Protein AF-A0A7S2RD91-F1 (afdb_monomer_lite)

InterPro domains:
  IPR002999 Tudor domain [SM00333] (2-60)
  IPR002999 Tudor domain [SM00333] (61-119)
  IPR032770 Domain of unknown function DUF4537 [PF15057] (19-109)

Secondary structure (DSSP, 8-state):
--SS-TT-EEEE--TT-SS-EEEEEEEE-TTS-EEEEETTS-EEEEE-GGGEEESS-----SS-TT-EEEE--TT-SS-EEEEEEEE-TTSEEEEEETTS-EEEEEEGGGEEE--SSS---PPP-

Radius of gyration: 19.41 Å; chains: 1; bounding box: 45×30×48 Å

Foldseek 3Di:
DAPDDFQFWKWFDDPVDPDTFIWTFRDQDPVNFTWTQTPVRDIDHGGHPVRIDGDQPQVVQPADFQFWKWFDDPVDPDTFIWGFRDQDSVQFTWTQTPVRDIDHGTHPVRIDHPDPDDDDDDDDD

Structure (mmCIF, N/CA/C/O backbone):
data_AF-A0A7S2RD91-F1
#
_entry.id   AF-A0A7S2RD91-F1
#
loop_
_atom_site.group_PDB
_atom_site.id
_atom_site.type_symbol
_atom_site.label_atom_id
_atom_site.label_alt_id
_atom_site.label_comp_id
_atom_site.label_asym_id
_atom_site.label_entity_id
_atom_site.label_seq_id
_atom_site.pdbx_PDB_ins_code
_atom_site.Cartn_x
_atom_site.Cartn_y
_atom_site.Cartn_z
_atom_site.occupancy
_atom_site.B_iso_or_equiv
_atom_site.auth_seq_id
_atom_site.auth_comp_id
_atom_site.auth_asym_id
_atom_site.auth_atom_id
_atom_site.pdbx_PDB_model_num
ATOM 1 N N . ILE A 1 1 ? -16.245 12.025 9.638 1.00 62.03 1 ILE A N 1
ATOM 2 C CA . ILE A 1 1 ? -16.813 10.791 9.037 1.00 62.03 1 ILE A CA 1
ATOM 3 C C . ILE A 1 1 ? -15.804 9.688 9.306 1.00 62.03 1 ILE A C 1
ATOM 5 O O . ILE A 1 1 ? -14.633 9.934 9.054 1.00 62.03 1 ILE A O 1
ATOM 9 N N . ALA A 1 2 ? -16.215 8.552 9.877 1.00 74.06 2 ALA A N 1
ATOM 10 C CA . ALA A 1 2 ? -15.303 7.430 10.104 1.00 74.06 2 ALA A CA 1
ATOM 11 C C . ALA A 1 2 ? -14.805 6.883 8.755 1.00 74.06 2 ALA A C 1
ATOM 13 O O . ALA A 1 2 ? -15.612 6.666 7.848 1.00 74.06 2 ALA A O 1
ATOM 14 N N . LYS A 1 3 ? -13.488 6.713 8.613 1.00 82.12 3 LYS A N 1
ATOM 15 C CA . LYS A 1 3 ? -12.848 6.227 7.383 1.00 82.12 3 LYS A CA 1
ATOM 16 C C . LYS A 1 3 ? -13.094 4.742 7.145 1.00 82.12 3 LYS A C 1
ATOM 18 O O . LYS A 1 3 ? -13.272 4.346 5.998 1.00 82.12 3 LYS A O 1
ATOM 23 N N . TYR A 1 4 ? -13.126 3.959 8.219 1.00 88.50 4 TYR A N 1
ATOM 24 C CA . TYR A 1 4 ? -13.427 2.532 8.186 1.00 88.50 4 TYR A CA 1
ATOM 25 C C . TYR A 1 4 ? -14.806 2.265 8.798 1.00 88.50 4 TYR A C 1
ATOM 27 O O . TYR A 1 4 ? -15.264 2.990 9.687 1.00 88.50 4 TYR A O 1
ATOM 35 N N . LYS A 1 5 ? -15.482 1.227 8.313 1.00 90.69 5 LYS A N 1
ATOM 36 C CA . LYS A 1 5 ? -16.799 0.779 8.774 1.00 90.69 5 LYS A CA 1
ATOM 37 C C . LYS A 1 5 ? -16.686 -0.573 9.468 1.00 90.69 5 LYS A C 1
ATOM 39 O O . LYS A 1 5 ? -15.738 -1.319 9.253 1.00 90.69 5 LYS A O 1
ATOM 44 N N . VAL A 1 6 ? -17.681 -0.903 10.288 1.00 92.69 6 VAL A N 1
ATOM 45 C CA . VAL A 1 6 ? -17.783 -2.240 10.888 1.00 92.69 6 VAL A CA 1
ATOM 46 C C . VAL A 1 6 ? -17.856 -3.293 9.782 1.00 92.69 6 VAL A C 1
ATOM 48 O O . VAL A 1 6 ? -18.656 -3.160 8.858 1.00 92.69 6 VAL A O 1
ATOM 51 N N . GLY A 1 7 ? -17.017 -4.321 9.891 1.00 89.62 7 GLY A N 1
ATOM 52 C CA . GLY A 1 7 ? -16.835 -5.370 8.890 1.00 89.62 7 GLY A CA 1
ATOM 53 C C . GLY A 1 7 ? -15.695 -5.114 7.901 1.00 89.62 7 GLY A C 1
ATOM 54 O O . GLY A 1 7 ? -15.291 -6.055 7.219 1.00 89.62 7 GLY A O 1
ATOM 55 N N . ASP A 1 8 ? -15.140 -3.897 7.833 1.00 91.31 8 ASP A N 1
ATOM 56 C CA . ASP A 1 8 ? -13.986 -3.630 6.973 1.00 91.31 8 ASP A CA 1
ATOM 57 C C . ASP A 1 8 ? -12.762 -4.408 7.462 1.00 91.31 8 ASP A C 1
ATOM 59 O O . ASP A 1 8 ? -12.464 -4.466 8.659 1.00 91.31 8 ASP A O 1
ATOM 63 N N . ARG A 1 9 ? -12.028 -4.975 6.505 1.00 91.06 9 ARG A N 1
ATOM 64 C CA . ARG A 1 9 ? -10.715 -5.570 6.734 1.00 91.06 9 ARG A CA 1
ATOM 65 C C . ARG A 1 9 ? -9.644 -4.487 6.687 1.00 91.06 9 ARG A C 1
ATOM 67 O O . ARG A 1 9 ? -9.595 -3.664 5.768 1.00 91.06 9 ARG A O 1
ATOM 74 N N . ALA A 1 10 ? -8.786 -4.478 7.692 1.00 92.00 10 ALA A N 1
ATOM 75 C CA . ALA A 1 10 ? -7.685 -3.540 7.808 1.00 92.00 10 ALA A CA 1
ATOM 76 C C . ALA A 1 10 ? -6.513 -4.216 8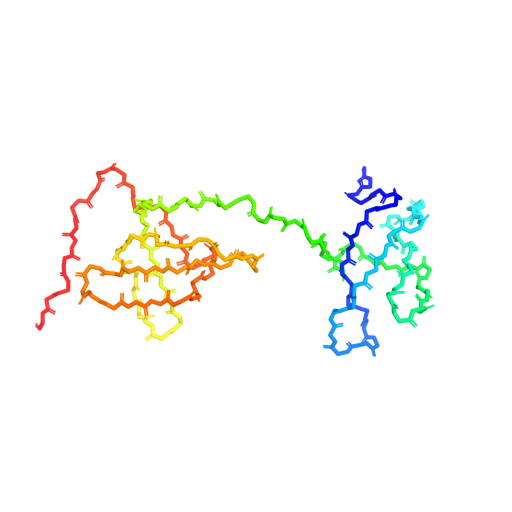.508 1.00 92.00 10 ALA A C 1
ATOM 78 O O . ALA A 1 10 ? -6.688 -5.100 9.339 1.00 92.00 10 ALA A O 1
ATOM 79 N N . MET A 1 11 ? -5.307 -3.761 8.195 1.00 92.00 11 MET A N 1
ATOM 80 C CA . MET A 1 11 ? -4.129 -4.123 8.964 1.00 92.00 11 MET A CA 1
ATOM 81 C C . MET A 1 11 ? -3.777 -2.962 9.876 1.00 92.00 11 MET A C 1
ATOM 83 O O . MET A 1 11 ? -3.810 -1.811 9.435 1.00 92.00 11 MET A O 1
ATOM 87 N N . ALA A 1 12 ? -3.383 -3.248 11.110 1.00 93.38 12 ALA A N 1
ATOM 88 C CA . ALA A 1 12 ? -2.930 -2.223 12.037 1.00 93.38 12 ALA A CA 1
ATOM 89 C C . ALA A 1 12 ? -1.598 -2.581 12.686 1.00 93.38 12 ALA A C 1
ATOM 91 O O . ALA A 1 12 ? -1.296 -3.750 12.911 1.00 93.38 12 ALA A O 1
ATOM 92 N N . LYS A 1 13 ? -0.807 -1.551 12.980 1.00 92.19 13 LYS A N 1
ATOM 93 C CA . LYS A 1 13 ? 0.412 -1.655 13.780 1.00 92.19 13 LYS A CA 1
ATOM 94 C C . LYS A 1 13 ? 0.292 -0.706 14.962 1.00 92.19 13 LYS A C 1
ATOM 96 O O . LYS A 1 13 ? 0.483 0.498 14.805 1.00 92.19 13 LYS A O 1
ATOM 101 N N . ILE A 1 14 ? -0.008 -1.252 16.136 1.00 88.50 14 ILE A N 1
ATOM 102 C CA . ILE A 1 14 ? 0.013 -0.478 17.380 1.00 88.50 14 ILE A CA 1
ATOM 103 C C . ILE A 1 14 ? 1.455 -0.345 17.905 1.00 88.50 14 ILE A C 1
ATOM 105 O O . ILE A 1 14 ? 2.307 -1.163 17.551 1.00 88.50 14 ILE A O 1
ATOM 109 N N . PRO A 1 15 ? 1.765 0.651 18.758 1.00 86.00 15 PRO A N 1
ATOM 110 C CA . PRO A 1 15 ? 3.139 0.922 19.200 1.00 86.00 15 PRO A CA 1
ATOM 111 C C . PRO A 1 15 ? 3.861 -0.249 19.883 1.00 86.00 15 PRO A C 1
ATOM 113 O O . PRO A 1 15 ? 5.086 -0.302 19.858 1.00 86.00 15 PRO A O 1
ATOM 116 N N . ALA A 1 16 ? 3.116 -1.181 20.485 1.00 87.31 16 ALA A N 1
ATOM 117 C CA . ALA A 1 16 ? 3.663 -2.375 21.131 1.00 87.31 16 ALA A CA 1
ATOM 118 C C . ALA A 1 16 ? 4.081 -3.485 20.144 1.00 87.31 16 ALA A C 1
ATOM 120 O O . ALA A 1 16 ? 4.685 -4.471 20.561 1.00 87.31 16 ALA A O 1
ATOM 121 N N . TRP A 1 17 ? 3.770 -3.350 18.852 1.00 86.75 17 TRP A N 1
ATOM 122 C CA . TRP A 1 17 ? 4.038 -4.361 17.832 1.00 86.75 17 TRP A CA 1
ATOM 123 C C . TRP A 1 17 ? 5.123 -3.921 16.850 1.00 86.75 17 TRP A C 1
ATOM 125 O O . TRP A 1 17 ? 5.296 -2.738 16.552 1.00 86.75 17 TRP A O 1
ATOM 135 N N . ASN A 1 18 ? 5.833 -4.896 16.280 1.00 86.94 18 ASN A N 1
ATOM 136 C CA . ASN A 1 18 ? 6.900 -4.639 15.309 1.00 86.94 18 ASN A CA 1
ATOM 137 C C . ASN A 1 18 ? 6.400 -4.561 13.859 1.00 86.94 18 ASN A C 1
ATOM 139 O O . ASN A 1 18 ? 7.050 -3.938 13.015 1.00 86.94 18 ASN A O 1
ATOM 143 N N . GLU A 1 19 ? 5.215 -5.090 13.573 1.00 86.50 19 GLU A N 1
ATOM 144 C CA . GLU A 1 19 ? 4.647 -5.185 12.229 1.00 86.50 19 GLU A CA 1
ATOM 145 C C . GLU A 1 19 ? 3.135 -4.933 12.220 1.00 86.50 19 GLU A C 1
ATOM 147 O O . GLU A 1 19 ? 2.534 -4.642 13.252 1.00 86.50 19 GLU A O 1
ATOM 152 N N . TYR A 1 20 ? 2.547 -4.957 11.024 1.00 89.00 20 TYR A N 1
ATOM 153 C CA . TYR A 1 20 ? 1.108 -4.807 10.850 1.00 89.00 20 TYR A CA 1
ATOM 154 C C . TYR A 1 20 ? 0.443 -6.173 10.887 1.00 89.00 20 TYR A C 1
ATOM 156 O O . TYR A 1 20 ? 0.804 -7.035 10.091 1.00 89.00 20 TYR A O 1
ATOM 164 N N . PHE A 1 21 ? -0.583 -6.312 11.714 1.00 91.25 21 PHE A N 1
ATOM 165 C CA . PHE A 1 21 ? -1.409 -7.509 11.771 1.00 91.25 21 PHE A CA 1
ATOM 166 C C . PHE A 1 21 ? -2.764 -7.233 11.140 1.00 91.25 21 PHE A C 1
ATOM 168 O O . PHE A 1 21 ? -3.318 -6.139 11.278 1.00 91.25 21 PHE A O 1
ATOM 175 N N . ALA A 1 22 ? -3.262 -8.214 10.400 1.00 91.88 22 ALA A N 1
ATOM 176 C CA . ALA A 1 22 ? -4.548 -8.159 9.732 1.00 91.88 22 ALA A CA 1
ATOM 177 C C . ALA A 1 22 ? -5.695 -8.414 10.715 1.00 91.88 22 ALA A C 1
ATOM 179 O O . ALA A 1 22 ? -5.558 -9.177 11.673 1.00 91.88 22 ALA A O 1
ATOM 180 N N . GLY A 1 23 ? -6.828 -7.764 10.477 1.00 93.81 23 GLY A N 1
ATOM 181 C CA . GLY A 1 23 ? -7.986 -7.862 11.343 1.00 93.81 23 GLY A CA 1
ATOM 182 C C . GLY A 1 23 ? -9.232 -7.237 10.738 1.00 93.81 23 GLY A C 1
ATOM 183 O O . GLY A 1 23 ? -9.229 -6.662 9.649 1.00 93.81 23 GLY A O 1
ATOM 184 N N . VAL A 1 24 ? -10.333 -7.359 11.467 1.00 95.19 24 VAL A N 1
ATOM 185 C CA . VAL A 1 24 ? -11.626 -6.784 11.105 1.00 95.19 24 VAL A CA 1
ATOM 186 C C . VAL A 1 24 ? -11.997 -5.670 12.074 1.00 95.19 24 VAL A C 1
ATOM 188 O O . VAL A 1 24 ? -11.813 -5.786 13.288 1.00 95.19 24 VAL A O 1
ATOM 191 N N . VAL A 1 25 ? -12.542 -4.581 11.542 1.00 95.75 25 VAL A N 1
ATOM 192 C CA . VAL A 1 25 ? -13.142 -3.523 12.354 1.00 95.75 25 VAL A CA 1
ATOM 193 C C . VAL A 1 25 ? -14.454 -4.043 12.935 1.00 95.75 25 VAL A C 1
ATOM 195 O O . VAL A 1 25 ? -15.410 -4.291 12.204 1.00 95.75 25 VAL A O 1
ATOM 198 N N . GLU A 1 26 ? -14.530 -4.183 14.255 1.00 96.88 26 GLU A N 1
ATOM 199 C CA . GLU A 1 26 ? -15.758 -4.592 14.949 1.00 96.88 26 GLU A CA 1
ATOM 200 C C . GLU A 1 26 ? -16.597 -3.384 15.387 1.00 96.88 26 GLU A C 1
ATOM 202 O O . GLU A 1 26 ? -17.813 -3.496 15.545 1.00 96.88 26 GLU A O 1
ATOM 207 N N . LYS A 1 27 ? -15.969 -2.215 15.583 1.00 96.06 27 LYS A N 1
ATOM 208 C CA . LYS A 1 27 ? -16.658 -0.986 16.006 1.00 96.06 27 LYS A CA 1
ATOM 209 C C . LYS A 1 27 ? -15.878 0.272 15.626 1.00 96.06 27 LYS A C 1
ATOM 211 O O . LYS A 1 27 ? -14.657 0.299 15.738 1.00 96.06 27 LYS A O 1
ATOM 216 N N . ALA A 1 28 ? -16.597 1.332 15.260 1.00 95.19 28 ALA A N 1
ATOM 217 C CA . ALA A 1 28 ? -16.069 2.696 15.216 1.00 95.19 28 ALA A CA 1
ATOM 218 C C . ALA A 1 28 ? -16.497 3.453 16.485 1.00 95.19 28 ALA A C 1
ATOM 220 O O . ALA A 1 28 ? -17.688 3.505 16.809 1.00 95.19 28 ALA A O 1
ATOM 221 N N . ASN A 1 29 ? -15.535 4.014 17.214 1.00 93.94 29 ASN A N 1
ATOM 222 C CA . ASN A 1 29 ? -15.770 4.756 18.449 1.00 93.94 29 ASN A CA 1
ATOM 223 C C . ASN A 1 29 ? -16.081 6.235 18.162 1.00 93.94 29 ASN A C 1
ATOM 225 O O . ASN A 1 29 ? -15.767 6.770 17.098 1.00 93.94 29 ASN A O 1
ATOM 229 N N . GLN A 1 30 ? -16.707 6.915 19.127 1.00 91.94 30 GLN A N 1
ATOM 230 C CA . GLN A 1 30 ? -17.068 8.335 18.997 1.00 91.94 30 GLN A CA 1
ATOM 231 C C . GLN A 1 30 ? -15.847 9.267 18.965 1.00 91.94 30 GLN A C 1
ATOM 233 O O . GLN A 1 30 ? -15.934 10.364 18.420 1.00 91.94 30 GLN A O 1
ATOM 238 N N . ASP A 1 31 ? -14.716 8.822 19.515 1.00 91.69 31 ASP A N 1
ATOM 239 C CA . ASP A 1 31 ? -13.441 9.547 19.538 1.00 91.69 31 ASP A CA 1
ATOM 240 C C . ASP A 1 31 ? -12.626 9.402 18.237 1.00 91.69 31 ASP A C 1
ATOM 242 O O . ASP A 1 31 ? -11.533 9.956 18.125 1.00 91.69 31 ASP A O 1
ATOM 246 N N . GLY A 1 32 ? -13.149 8.672 17.245 1.00 90.88 32 GLY A N 1
ATOM 247 C CA . GLY A 1 32 ? -12.482 8.432 15.964 1.00 90.88 32 GLY A CA 1
ATOM 248 C C . GLY A 1 32 ? -11.495 7.261 15.962 1.00 90.88 32 GLY A C 1
ATOM 249 O O . GLY A 1 32 ? -10.803 7.063 14.963 1.00 90.88 32 GLY A O 1
ATOM 250 N N . THR A 1 33 ? -11.429 6.481 17.043 1.00 95.44 33 THR A N 1
ATOM 251 C CA . THR A 1 33 ? -10.671 5.222 17.099 1.00 95.44 33 THR A CA 1
ATOM 252 C C . THR A 1 33 ? -11.537 4.024 16.712 1.00 95.44 33 THR A C 1
ATOM 254 O O . THR A 1 33 ? -12.764 4.123 16.615 1.00 95.44 33 THR A O 1
ATOM 257 N N . TYR A 1 34 ? -10.904 2.879 16.468 1.00 96.38 34 TYR A N 1
ATOM 258 C CA . TYR A 1 34 ? -11.585 1.663 16.031 1.00 96.38 34 TYR A CA 1
ATOM 259 C C . TYR A 1 34 ? -11.276 0.501 16.965 1.00 96.38 34 TYR A C 1
ATOM 261 O O . TYR A 1 34 ? -10.124 0.286 17.338 1.00 96.38 34 TYR A O 1
ATOM 269 N N . ARG A 1 35 ? -12.304 -0.280 17.290 1.00 97.00 35 ARG A N 1
ATOM 270 C CA . ARG A 1 35 ? -12.136 -1.600 17.894 1.00 97.00 35 ARG A CA 1
ATOM 271 C C . ARG A 1 35 ? -11.869 -2.600 16.782 1.00 97.00 35 ARG A C 1
ATOM 273 O O . ARG A 1 35 ? -12.698 -2.732 15.875 1.00 97.00 35 ARG A O 1
ATOM 280 N N . MET A 1 36 ? -10.750 -3.304 16.859 1.00 96.81 36 MET A N 1
ATOM 281 C CA . MET A 1 36 ? -10.349 -4.301 15.874 1.00 96.81 36 MET A CA 1
ATOM 282 C C . MET A 1 36 ? -10.154 -5.662 16.519 1.00 96.81 36 MET A C 1
ATOM 284 O O . MET A 1 36 ? -9.556 -5.756 17.589 1.00 96.81 36 MET A O 1
ATOM 288 N N . LYS A 1 37 ? -10.621 -6.703 15.830 1.00 97.12 37 LYS A N 1
ATOM 289 C CA . LYS A 1 37 ? -10.291 -8.095 16.125 1.00 97.12 37 LYS A CA 1
ATOM 290 C C . LYS A 1 37 ? -9.321 -8.603 15.067 1.00 97.12 37 LYS A C 1
ATOM 292 O O . LYS A 1 37 ? -9.668 -8.636 13.886 1.00 97.12 37 LYS A O 1
ATOM 297 N N . PHE A 1 38 ? -8.123 -8.962 15.495 1.00 94.94 38 PHE A N 1
ATOM 298 C CA . PHE A 1 38 ? -7.043 -9.458 14.654 1.00 94.94 38 PHE A CA 1
ATOM 299 C C . PHE A 1 38 ? -7.189 -10.958 14.395 1.00 94.94 38 PHE A C 1
ATOM 301 O O . PHE A 1 38 ? -7.909 -11.669 15.103 1.00 94.94 38 PHE A O 1
ATOM 308 N N . ASP A 1 39 ? -6.541 -11.432 13.333 1.00 91.12 39 ASP A N 1
ATOM 309 C CA . ASP A 1 39 ? -6.652 -12.823 12.872 1.00 91.12 39 ASP A CA 1
ATOM 310 C C . ASP A 1 39 ? -6.029 -13.842 13.828 1.00 91.12 39 ASP A C 1
ATOM 312 O O . ASP A 1 39 ? -6.435 -15.004 13.844 1.00 91.12 39 ASP A O 1
ATOM 316 N N . ASP A 1 40 ? -5.078 -13.406 14.650 1.00 89.38 40 ASP A N 1
ATOM 317 C CA . ASP A 1 40 ? -4.503 -14.188 15.748 1.00 89.38 40 ASP A CA 1
ATOM 318 C C . ASP A 1 40 ? -5.439 -14.297 16.968 1.00 89.38 40 ASP A C 1
ATOM 320 O O . ASP A 1 40 ? -5.149 -15.026 17.918 1.00 89.38 40 ASP A O 1
ATOM 324 N N . GLY A 1 41 ? -6.589 -13.620 16.926 1.00 91.06 41 GLY A N 1
ATOM 325 C CA . GLY A 1 41 ? -7.589 -13.594 17.983 1.00 91.06 41 GLY A CA 1
ATOM 326 C C . GLY A 1 41 ? -7.436 -12.437 18.968 1.00 91.06 41 GLY A C 1
ATOM 327 O O . GLY A 1 41 ? -8.306 -12.293 19.831 1.00 91.06 41 GLY A O 1
ATOM 328 N N . GLU A 1 42 ? -6.396 -11.604 18.851 1.00 94.75 42 GLU A N 1
ATOM 329 C CA . GLU A 1 42 ? -6.234 -10.423 19.697 1.00 94.75 42 GLU A CA 1
ATOM 330 C C . GLU A 1 42 ? -7.315 -9.376 19.387 1.00 94.75 42 GLU A C 1
ATOM 332 O O . GLU A 1 42 ? -7.766 -9.217 18.250 1.00 94.75 42 GLU A O 1
ATOM 337 N N . ILE A 1 43 ? -7.773 -8.655 20.412 1.00 95.81 43 ILE A N 1
ATOM 338 C CA . ILE A 1 43 ? -8.737 -7.562 20.262 1.00 95.81 43 ILE A CA 1
ATOM 339 C C . ILE A 1 43 ? -8.121 -6.299 20.842 1.00 95.81 43 ILE A C 1
ATOM 341 O O . ILE A 1 43 ? -7.771 -6.254 22.020 1.00 95.81 43 ILE A O 1
ATOM 345 N N . VAL A 1 44 ? -8.053 -5.251 20.025 1.00 96.25 44 VAL A N 1
ATOM 346 C CA . VAL A 1 44 ? -7.613 -3.923 20.452 1.00 96.25 44 VAL A CA 1
ATOM 347 C C . VAL A 1 44 ? -8.804 -2.977 20.388 1.00 96.25 44 VAL A C 1
ATOM 349 O O . VAL A 1 44 ? -9.390 -2.765 19.330 1.00 96.25 44 VAL A O 1
ATOM 352 N N . GLU A 1 45 ? -9.167 -2.400 21.532 1.00 96.62 45 GLU A N 1
ATOM 353 C CA . GLU A 1 45 ? -10.376 -1.574 21.692 1.00 96.62 45 GLU A CA 1
ATOM 354 C C . GLU A 1 45 ? -10.274 -0.182 21.049 1.00 96.62 45 GLU A C 1
ATOM 356 O O . GLU A 1 45 ? -11.291 0.441 20.734 1.00 96.62 45 GLU A O 1
ATOM 361 N N . SER A 1 46 ? -9.049 0.314 20.863 1.00 95.81 46 SER A N 1
ATOM 362 C CA . SER A 1 46 ? -8.786 1.669 20.384 1.00 95.81 46 SER A CA 1
ATOM 363 C C . SER A 1 46 ? -7.527 1.708 19.518 1.00 95.81 46 SER A C 1
ATOM 365 O O . SER A 1 46 ? -6.422 1.961 19.991 1.00 95.81 46 SER A O 1
ATOM 367 N N . VAL A 1 47 ? -7.704 1.434 18.228 1.00 95.00 47 VAL A N 1
ATOM 368 C CA . VAL A 1 47 ? -6.687 1.608 17.187 1.00 95.00 47 VAL A CA 1
ATOM 369 C C . VAL A 1 47 ? -6.910 2.959 16.514 1.00 95.00 47 VAL A C 1
ATOM 371 O O . VAL A 1 47 ? -8.037 3.288 16.121 1.00 95.00 47 VAL A O 1
ATOM 374 N N . LYS A 1 48 ? -5.859 3.770 16.375 1.00 94.31 48 LYS A N 1
ATOM 375 C CA . LYS A 1 48 ? -5.966 5.069 15.697 1.00 94.31 48 LYS A CA 1
ATOM 376 C C . LYS A 1 48 ? -5.956 4.875 14.188 1.00 94.31 48 LYS A C 1
ATOM 378 O O . LYS A 1 48 ? -5.230 4.042 13.663 1.00 94.31 48 LYS A O 1
ATOM 383 N N . GLU A 1 49 ? -6.667 5.733 13.461 1.00 90.38 49 GLU A N 1
ATOM 384 C CA . GLU A 1 49 ? -6.709 5.666 11.993 1.00 90.38 49 GLU A CA 1
ATOM 385 C C . GLU A 1 49 ? -5.312 5.673 11.340 1.00 90.38 49 GLU A C 1
ATOM 387 O O . GLU A 1 49 ? -5.079 4.956 10.373 1.00 90.38 49 GLU A O 1
ATOM 392 N N . GLN A 1 50 ? -4.373 6.453 11.885 1.00 89.38 50 GLN A N 1
ATOM 393 C CA . GLN A 1 50 ? -2.989 6.546 11.395 1.00 89.38 50 GLN A CA 1
ATOM 394 C C . GLN A 1 50 ? -2.162 5.267 11.609 1.00 89.38 50 GLN A C 1
ATOM 396 O O . GLN A 1 50 ? -1.119 5.098 10.985 1.00 89.38 50 GLN A O 1
ATOM 401 N N . GLU A 1 51 ? -2.620 4.378 12.489 1.00 92.00 51 GLU A N 1
ATOM 402 C CA . GLU A 1 51 ? -2.015 3.071 12.759 1.00 92.00 51 GLU A CA 1
ATOM 403 C C . GLU A 1 51 ? -2.618 1.987 11.857 1.00 92.00 51 GLU A C 1
ATOM 405 O O . GLU A 1 51 ? -2.127 0.860 11.849 1.00 92.00 51 GLU A O 1
ATOM 410 N N . MET A 1 52 ? -3.663 2.321 11.086 1.00 91.50 52 MET A N 1
ATOM 411 C CA . MET A 1 52 ? -4.406 1.408 10.223 1.00 91.50 52 MET A CA 1
ATOM 412 C C . MET A 1 52 ? -4.134 1.668 8.744 1.00 91.50 52 MET A C 1
ATOM 414 O O . MET A 1 52 ? -4.124 2.805 8.267 1.00 91.50 52 MET A O 1
ATOM 418 N N . LYS A 1 53 ? -4.055 0.585 7.977 1.00 87.75 53 LYS A N 1
ATOM 419 C CA . LYS A 1 53 ? -4.119 0.594 6.515 1.00 87.75 53 LYS A CA 1
ATOM 420 C C . LYS A 1 53 ? -5.197 -0.379 6.033 1.00 87.75 53 LYS A C 1
ATOM 422 O O . LYS A 1 53 ? -5.368 -1.431 6.645 1.00 87.75 53 LYS A O 1
ATOM 427 N N . PRO A 1 54 ? -5.916 -0.064 4.948 1.00 80.25 54 PRO A N 1
ATOM 428 C CA . PRO A 1 54 ? -6.920 -0.966 4.408 1.00 80.25 54 PRO A CA 1
ATOM 429 C C . PRO A 1 54 ? -6.266 -2.280 3.982 1.00 80.25 54 PRO A C 1
ATOM 431 O O . PRO A 1 54 ? -5.218 -2.290 3.335 1.00 80.25 54 PRO A O 1
ATOM 434 N N . GLU A 1 55 ? -6.889 -3.391 4.350 1.00 73.00 55 GLU A N 1
ATOM 435 C CA . GLU A 1 55 ? -6.454 -4.720 3.956 1.00 73.00 55 GLU A CA 1
ATOM 436 C C . GLU A 1 55 ? -7.254 -5.118 2.723 1.00 73.00 55 GLU A C 1
ATOM 438 O O . GLU A 1 55 ? -8.483 -5.088 2.720 1.00 73.00 55 GLU A O 1
ATOM 443 N N . GLY A 1 56 ? -6.565 -5.421 1.627 1.00 58.56 56 GLY A N 1
ATOM 444 C CA . GLY A 1 56 ? -7.255 -5.755 0.387 1.00 58.56 56 GLY A CA 1
ATOM 445 C C . GLY A 1 56 ? -7.944 -4.567 -0.288 1.00 58.56 56 GLY A C 1
ATOM 446 O O . GLY A 1 56 ? -8.789 -4.786 -1.161 1.00 58.56 56 GLY A O 1
ATOM 447 N N . GLN A 1 57 ? -7.528 -3.318 -0.015 1.00 50.44 57 GLN A N 1
ATOM 448 C CA . GLN A 1 57 ? -7.547 -2.354 -1.114 1.00 50.44 57 GLN A CA 1
ATOM 449 C C . GLN A 1 57 ? -6.668 -2.975 -2.194 1.00 50.44 57 GLN A C 1
ATOM 451 O O . GLN A 1 57 ? -5.443 -2.894 -2.145 1.00 50.44 57 GLN A O 1
ATOM 456 N N . LYS A 1 58 ? -7.314 -3.629 -3.171 1.00 46.50 58 LYS A N 1
ATOM 457 C CA . LYS A 1 58 ? -6.821 -3.630 -4.538 1.00 46.50 58 LYS A CA 1
ATOM 458 C C . LYS A 1 58 ? -6.474 -2.172 -4.759 1.00 46.50 58 LYS A C 1
ATOM 460 O O . LYS A 1 58 ? -7.393 -1.367 -4.903 1.00 46.50 58 LYS A O 1
ATOM 465 N N . ASN A 1 59 ? -5.191 -1.824 -4.651 1.00 49.94 59 ASN A N 1
ATOM 466 C CA . ASN A 1 59 ? -4.717 -0.552 -5.148 1.00 49.94 59 ASN A CA 1
ATOM 467 C C . ASN A 1 59 ? -5.264 -0.548 -6.561 1.00 49.94 59 ASN A C 1
ATOM 469 O O . ASN A 1 59 ? -4.903 -1.420 -7.355 1.00 49.94 59 ASN A O 1
ATOM 473 N N . ILE A 1 60 ? -6.297 0.267 -6.799 1.00 54.69 60 ILE A N 1
ATOM 474 C CA . ILE A 1 60 ? -6.883 0.383 -8.123 1.00 54.69 60 ILE A CA 1
ATOM 475 C C . ILE A 1 60 ? -5.694 0.844 -8.928 1.00 54.69 60 ILE A C 1
ATOM 477 O O . ILE A 1 60 ? -5.236 1.963 -8.713 1.00 54.69 60 ILE A O 1
ATOM 481 N N . ALA A 1 61 ? -5.131 -0.082 -9.703 1.00 64.94 61 ALA A N 1
ATOM 482 C CA . ALA A 1 61 ? -3.823 0.091 -10.289 1.00 64.94 61 ALA A CA 1
ATOM 483 C C . ALA A 1 61 ? -3.877 1.399 -11.069 1.00 64.94 61 ALA A C 1
ATOM 485 O O . ALA A 1 61 ? -4.622 1.515 -12.047 1.00 64.94 61 ALA A O 1
ATOM 486 N N . LYS A 1 62 ? -3.183 2.416 -10.551 1.00 81.44 62 LYS A N 1
ATOM 487 C CA . LYS A 1 62 ? -3.214 3.764 -11.109 1.00 81.44 62 LYS A CA 1
ATOM 488 C C . LYS A 1 62 ? -2.680 3.741 -12.532 1.00 81.44 62 LYS A C 1
ATOM 490 O O . LYS A 1 62 ? -3.173 4.473 -13.383 1.00 81.44 62 LYS A O 1
ATOM 495 N N . TYR A 1 63 ? -1.715 2.856 -12.759 1.00 85.69 63 TYR A N 1
ATOM 496 C CA . TYR A 1 63 ? -1.193 2.503 -14.063 1.00 85.69 63 TYR A CA 1
ATOM 497 C C . TYR A 1 63 ? -1.664 1.101 -14.448 1.00 85.69 63 TYR A C 1
ATOM 499 O O . TYR A 1 63 ? -1.678 0.176 -13.633 1.00 85.69 63 TYR A O 1
ATOM 507 N N . LYS A 1 64 ? -2.051 0.933 -15.704 1.00 88.75 64 LYS A N 1
ATOM 508 C CA . LYS A 1 64 ? -2.451 -0.344 -16.291 1.00 88.75 64 LYS A CA 1
ATOM 509 C C . LYS A 1 64 ? -1.286 -0.955 -17.055 1.00 88.75 64 LYS A C 1
ATOM 511 O O . LYS A 1 64 ? -0.343 -0.272 -17.440 1.00 88.75 64 LYS A O 1
ATOM 516 N N . VAL A 1 65 ? -1.373 -2.257 -17.310 1.00 90.75 65 VAL A N 1
ATOM 517 C CA . VAL A 1 65 ? -0.439 -2.925 -18.222 1.00 90.75 65 VAL A CA 1
ATOM 518 C C . VAL A 1 65 ? -0.487 -2.239 -19.588 1.00 90.75 65 VAL A C 1
ATOM 520 O O . VAL A 1 65 ? -1.568 -2.044 -20.141 1.00 90.75 65 VAL A O 1
ATOM 523 N N . GLY A 1 66 ? 0.682 -1.874 -20.109 1.00 90.88 66 GLY A N 1
ATOM 524 C CA . GLY A 1 66 ? 0.852 -1.110 -21.342 1.00 90.88 66 GLY A CA 1
ATOM 525 C C . GLY A 1 66 ? 0.986 0.402 -21.143 1.00 90.88 66 GLY A C 1
ATOM 526 O O . GLY A 1 66 ? 1.413 1.081 -22.076 1.00 90.88 66 GLY A O 1
ATOM 527 N N . ASP A 1 67 ? 0.686 0.939 -19.955 1.00 93.00 67 ASP A N 1
ATOM 528 C CA . ASP A 1 67 ? 0.862 2.368 -19.699 1.00 93.00 67 ASP A CA 1
ATOM 529 C C . ASP A 1 67 ? 2.344 2.748 -19.728 1.00 93.00 67 ASP A C 1
ATOM 531 O O . ASP A 1 67 ? 3.213 2.056 -19.185 1.00 93.00 67 ASP A O 1
ATOM 535 N N . ARG A 1 68 ? 2.610 3.901 -20.343 1.00 93.31 68 ARG A N 1
ATOM 536 C CA . ARG A 1 68 ? 3.910 4.561 -20.323 1.00 93.31 68 ARG A CA 1
ATOM 537 C C . ARG A 1 68 ? 4.043 5.415 -19.073 1.00 93.31 68 ARG A C 1
ATOM 539 O O . ARG A 1 68 ? 3.219 6.291 -18.800 1.00 93.31 68 ARG A O 1
ATOM 546 N N . ALA A 1 69 ? 5.102 5.168 -18.322 1.00 92.25 69 ALA A N 1
ATOM 547 C CA . ALA A 1 69 ? 5.415 5.909 -17.116 1.00 92.25 69 ALA A CA 1
ATOM 548 C C . ALA A 1 69 ? 6.923 6.104 -17.008 1.00 92.25 69 ALA A C 1
ATOM 550 O O . ALA A 1 69 ? 7.712 5.347 -17.571 1.00 92.25 69 ALA A O 1
ATOM 551 N N . MET A 1 70 ? 7.324 7.118 -16.251 1.00 92.62 70 MET A N 1
ATOM 552 C CA . MET A 1 70 ? 8.706 7.249 -15.820 1.00 92.62 70 MET A CA 1
ATOM 553 C C . MET A 1 70 ? 8.813 6.835 -14.361 1.00 92.62 70 MET A C 1
ATOM 555 O O . MET A 1 70 ? 7.970 7.236 -13.557 1.00 92.62 70 MET A O 1
ATOM 559 N N . ALA A 1 71 ? 9.872 6.118 -14.002 1.00 92.00 71 ALA A N 1
ATOM 560 C CA . ALA A 1 71 ? 10.148 5.764 -12.618 1.00 92.00 71 ALA A CA 1
ATOM 561 C C . ALA A 1 71 ? 11.593 6.054 -12.219 1.00 92.00 71 ALA A C 1
ATOM 563 O O . ALA A 1 71 ? 12.508 5.980 -13.039 1.00 92.00 71 ALA A O 1
ATOM 564 N N . LYS A 1 72 ? 11.781 6.401 -10.946 1.00 91.06 72 LYS A N 1
ATOM 565 C CA . LYS A 1 72 ? 13.093 6.564 -10.320 1.00 91.06 72 LYS A CA 1
ATOM 566 C C . LYS A 1 72 ? 13.167 5.635 -9.118 1.00 91.06 72 LYS A C 1
ATOM 568 O O . LYS A 1 72 ? 12.624 5.955 -8.064 1.00 91.06 72 LYS A O 1
ATOM 573 N N . ILE A 1 73 ? 13.851 4.508 -9.276 1.00 86.50 73 ILE A N 1
ATOM 574 C CA . ILE A 1 73 ? 14.134 3.622 -8.145 1.00 86.50 73 ILE A CA 1
ATOM 575 C C . ILE A 1 73 ? 15.280 4.193 -7.290 1.00 86.50 73 ILE A C 1
ATOM 577 O O . ILE A 1 73 ? 16.086 4.976 -7.801 1.00 86.50 73 ILE A O 1
ATOM 581 N N . PRO A 1 74 ? 15.401 3.815 -6.003 1.00 80.56 74 PRO A N 1
ATOM 582 C CA . PRO A 1 74 ? 16.372 4.419 -5.082 1.00 80.56 74 PRO A CA 1
ATOM 583 C C . PRO A 1 74 ? 17.839 4.337 -5.527 1.00 80.56 74 PRO A C 1
ATOM 585 O O . PRO A 1 74 ? 18.633 5.202 -5.171 1.00 80.56 74 PRO A O 1
ATOM 588 N N . ALA A 1 75 ? 18.198 3.320 -6.314 1.00 84.31 75 ALA A N 1
ATOM 589 C CA . ALA A 1 75 ? 19.545 3.140 -6.855 1.00 84.31 75 ALA A CA 1
ATOM 590 C C . ALA A 1 75 ? 19.885 4.093 -8.020 1.00 84.31 75 ALA A C 1
ATOM 592 O O . ALA A 1 75 ? 21.024 4.115 -8.483 1.00 84.31 75 ALA A O 1
ATOM 593 N N . TRP A 1 76 ? 18.919 4.867 -8.519 1.00 84.00 76 TRP A N 1
ATOM 594 C CA . TRP A 1 76 ? 19.093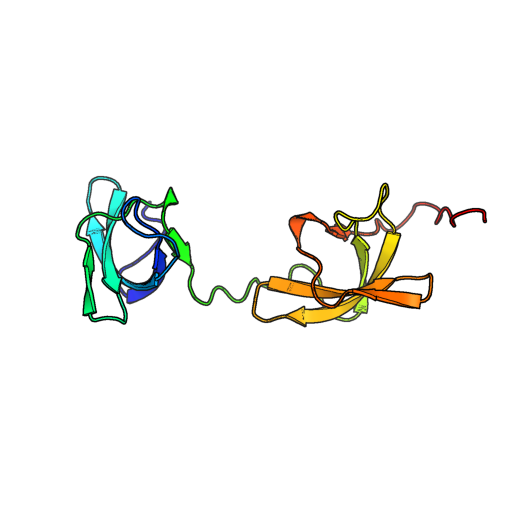 5.750 -9.667 1.00 84.00 76 TRP A CA 1
ATOM 595 C C . TRP A 1 76 ? 19.019 7.222 -9.279 1.00 84.00 76 TRP A C 1
ATOM 597 O O . TRP A 1 76 ? 18.309 7.622 -8.359 1.00 84.00 76 TRP A O 1
ATOM 607 N N . ASN A 1 77 ? 19.711 8.064 -10.046 1.00 85.69 77 ASN A N 1
ATOM 608 C CA . ASN A 1 77 ? 19.721 9.511 -9.824 1.00 85.69 77 ASN A CA 1
ATOM 609 C C . ASN A 1 77 ? 18.554 10.236 -10.513 1.00 85.69 77 ASN A C 1
ATOM 611 O O . ASN A 1 77 ? 18.149 11.313 -10.070 1.00 85.69 77 ASN A O 1
ATOM 615 N N . GLU A 1 78 ? 17.958 9.630 -11.538 1.00 87.75 78 GLU A N 1
ATOM 616 C CA . GLU A 1 78 ? 16.964 10.253 -12.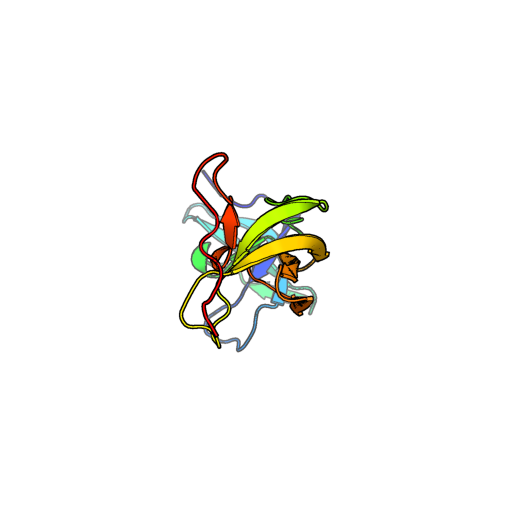416 1.00 87.75 78 GLU A CA 1
ATOM 617 C C . GLU A 1 78 ? 15.784 9.315 -12.697 1.00 87.75 78 GLU A C 1
ATOM 619 O O . GLU A 1 78 ? 15.808 8.140 -12.339 1.00 87.75 78 GLU A O 1
ATOM 624 N N . TYR A 1 79 ? 14.736 9.863 -13.315 1.00 88.62 79 TYR A N 1
ATOM 625 C CA . TYR A 1 79 ? 13.590 9.090 -13.783 1.00 88.62 79 TYR A CA 1
ATOM 626 C C . TYR A 1 79 ? 13.870 8.549 -15.180 1.00 88.62 79 TYR A C 1
ATOM 628 O O . TYR A 1 79 ? 14.168 9.333 -16.080 1.00 88.62 79 TYR A O 1
ATOM 636 N N . PHE A 1 80 ? 13.674 7.252 -15.372 1.00 90.56 80 PHE A N 1
ATOM 637 C CA . PHE A 1 80 ? 13.781 6.605 -16.676 1.00 90.56 80 PHE A CA 1
ATOM 638 C C . PHE A 1 80 ? 12.405 6.174 -17.152 1.00 90.56 80 PHE A C 1
ATOM 640 O O . PHE A 1 80 ? 11.543 5.813 -16.349 1.00 90.56 80 PHE A O 1
ATOM 647 N N . ALA A 1 81 ? 12.182 6.289 -18.457 1.00 92.38 81 ALA A N 1
ATOM 648 C CA . ALA A 1 81 ? 10.915 5.944 -19.073 1.00 92.38 81 ALA A CA 1
ATOM 649 C C . ALA A 1 81 ? 10.825 4.436 -19.324 1.00 92.38 81 ALA A C 1
ATOM 651 O O . ALA A 1 81 ? 11.825 3.767 -19.596 1.00 92.38 81 ALA A O 1
ATOM 652 N N . GLY A 1 82 ? 9.613 3.908 -19.208 1.00 93.75 82 GLY A N 1
ATOM 653 C CA . GLY A 1 82 ? 9.336 2.497 -19.386 1.00 93.75 82 GLY A CA 1
ATOM 654 C C . GLY A 1 82 ? 7.850 2.212 -19.547 1.00 93.75 82 GLY A C 1
ATOM 655 O O . GLY A 1 82 ? 6.998 3.105 -19.522 1.00 93.75 82 GLY A O 1
ATOM 656 N N . VAL A 1 83 ? 7.547 0.934 -19.722 1.00 95.50 83 VAL A N 1
ATOM 657 C CA . VAL A 1 83 ? 6.195 0.396 -19.857 1.00 95.50 83 VAL A CA 1
ATOM 658 C C . VAL A 1 83 ? 5.867 -0.432 -18.624 1.00 95.50 83 VAL A C 1
ATOM 660 O O . VAL A 1 83 ? 6.676 -1.248 -18.180 1.00 95.50 83 VAL A O 1
ATOM 663 N N . VAL A 1 84 ? 4.662 -0.261 -18.087 1.00 94.94 84 VAL A N 1
ATOM 664 C CA . VAL A 1 84 ? 4.131 -1.155 -17.056 1.00 94.94 84 VAL A CA 1
ATOM 665 C C . VAL A 1 84 ? 3.791 -2.501 -17.690 1.00 94.94 84 VAL A C 1
ATOM 667 O O . VAL A 1 84 ? 2.896 -2.596 -18.525 1.00 94.94 84 VAL A O 1
ATOM 670 N N . GLU A 1 85 ? 4.476 -3.564 -17.280 1.00 95.94 85 GLU A N 1
ATOM 671 C CA . GLU A 1 85 ? 4.199 -4.929 -17.744 1.00 95.94 85 GLU A CA 1
ATOM 672 C C . GLU A 1 85 ? 3.216 -5.663 -16.824 1.00 95.94 85 GLU A C 1
ATOM 674 O O . GLU A 1 85 ? 2.521 -6.579 -17.262 1.00 95.94 85 GLU A O 1
ATOM 679 N N . LYS A 1 86 ? 3.141 -5.271 -15.544 1.00 92.38 86 LYS A N 1
ATOM 680 C CA . LYS A 1 86 ? 2.246 -5.892 -14.558 1.00 92.38 86 LYS A CA 1
ATOM 681 C C . LYS A 1 86 ? 1.941 -4.946 -13.399 1.00 92.38 86 LYS A C 1
ATOM 683 O O . LYS A 1 86 ? 2.833 -4.258 -12.914 1.00 92.38 86 LYS A O 1
ATOM 688 N N . ALA A 1 87 ? 0.702 -4.981 -12.914 1.00 89.56 87 ALA A N 1
ATOM 689 C CA . ALA A 1 87 ? 0.335 -4.445 -11.606 1.00 89.56 87 ALA A CA 1
ATOM 690 C C . ALA A 1 87 ? 0.294 -5.596 -10.589 1.00 89.56 87 ALA A C 1
ATOM 692 O O . ALA A 1 87 ? -0.429 -6.579 -10.783 1.00 89.56 87 ALA A O 1
ATOM 693 N N . ASN A 1 88 ? 1.098 -5.500 -9.534 1.00 85.25 88 ASN A N 1
ATOM 694 C CA . ASN A 1 88 ? 1.173 -6.507 -8.484 1.00 85.25 88 ASN A CA 1
ATOM 695 C C . ASN A 1 88 ? 0.052 -6.304 -7.455 1.00 85.25 88 ASN A C 1
ATOM 697 O O . ASN A 1 88 ? -0.489 -5.212 -7.287 1.00 85.25 88 ASN A O 1
ATOM 701 N N . GLN A 1 89 ? -0.306 -7.377 -6.746 1.00 77.12 89 GLN A N 1
ATOM 702 C CA . GLN A 1 89 ? -1.363 -7.338 -5.726 1.00 77.12 89 GLN A CA 1
ATOM 703 C C . GLN A 1 89 ? -0.982 -6.488 -4.505 1.00 77.12 89 GLN A C 1
ATOM 705 O O . GLN A 1 89 ? -1.865 -5.993 -3.810 1.00 77.12 89 GLN A O 1
ATOM 710 N N . ASP A 1 90 ? 0.316 -6.290 -4.273 1.00 75.25 90 ASP A N 1
ATOM 711 C CA . ASP A 1 90 ? 0.866 -5.455 -3.202 1.00 75.25 90 ASP A CA 1
ATOM 712 C C . ASP A 1 90 ? 0.863 -3.946 -3.532 1.00 75.25 90 ASP A C 1
ATOM 714 O O . ASP A 1 90 ? 1.260 -3.130 -2.701 1.00 75.25 90 ASP A O 1
ATOM 718 N N . GLY A 1 91 ? 0.401 -3.558 -4.729 1.00 80.12 91 GLY A N 1
ATOM 719 C CA . GLY A 1 91 ? 0.378 -2.168 -5.192 1.00 80.12 91 GLY A CA 1
ATOM 720 C C . GLY A 1 91 ? 1.664 -1.674 -5.850 1.00 80.12 91 GLY A C 1
ATOM 721 O O . GLY A 1 91 ? 1.776 -0.481 -6.132 1.00 80.12 91 GLY A O 1
ATOM 722 N N . THR A 1 92 ? 2.633 -2.556 -6.079 1.00 89.81 92 THR A N 1
ATOM 723 C CA . THR A 1 92 ? 3.829 -2.252 -6.869 1.00 89.81 92 THR A CA 1
ATOM 724 C C . THR A 1 92 ? 3.627 -2.624 -8.336 1.00 89.81 92 THR A C 1
ATOM 726 O O . THR A 1 92 ? 2.670 -3.313 -8.699 1.00 89.81 92 THR A O 1
ATOM 729 N N . TYR A 1 93 ? 4.514 -2.151 -9.204 1.00 92.62 93 TYR A N 1
ATOM 730 C CA . TYR A 1 93 ? 4.423 -2.367 -10.643 1.00 92.62 93 TYR A CA 1
ATOM 731 C C . TYR A 1 93 ? 5.703 -3.002 -11.165 1.00 92.62 93 TYR A C 1
ATOM 733 O O . TYR A 1 93 ? 6.803 -2.564 -10.834 1.00 92.62 93 TYR A O 1
ATOM 741 N N . ARG A 1 94 ? 5.550 -3.999 -12.034 1.00 95.12 94 ARG A N 1
ATOM 742 C CA . ARG A 1 94 ? 6.641 -4.473 -12.879 1.00 95.12 94 ARG A CA 1
ATOM 743 C C . ARG A 1 94 ? 6.772 -3.522 -14.055 1.00 95.12 94 ARG A C 1
ATOM 745 O O . ARG A 1 94 ? 5.807 -3.355 -14.806 1.00 95.12 94 ARG A O 1
ATOM 752 N N . MET A 1 95 ? 7.944 -2.932 -14.230 1.00 95.81 95 MET A N 1
ATOM 753 C CA . MET A 1 95 ? 8.232 -2.021 -15.332 1.00 95.81 95 MET A CA 1
ATOM 754 C C . MET A 1 95 ? 9.404 -2.518 -16.161 1.00 95.81 95 MET A C 1
ATOM 756 O O . MET A 1 95 ? 10.434 -2.900 -15.609 1.00 95.81 95 MET A O 1
ATOM 760 N N . LYS A 1 96 ? 9.247 -2.447 -17.482 1.00 96.06 96 LYS A N 1
ATOM 761 C CA . LYS A 1 96 ? 10.333 -2.603 -18.446 1.00 96.06 96 LYS A CA 1
ATOM 762 C C . LYS A 1 96 ? 10.734 -1.229 -18.965 1.00 96.06 96 LYS A C 1
ATOM 764 O O . LYS A 1 96 ? 9.923 -0.551 -19.596 1.00 96.06 96 LYS A O 1
ATOM 769 N N . PHE A 1 97 ? 11.957 -0.820 -18.674 1.00 93.50 97 PHE A N 1
ATOM 770 C CA . PHE A 1 97 ? 12.527 0.455 -19.086 1.00 93.50 97 PHE A CA 1
ATOM 771 C C . PHE A 1 97 ? 13.048 0.393 -20.524 1.00 93.50 97 PHE A C 1
ATOM 773 O O . PHE A 1 97 ? 13.275 -0.684 -21.082 1.00 93.50 97 PHE A O 1
ATOM 780 N N . ASP A 1 98 ? 13.200 1.562 -21.144 1.00 90.94 98 ASP A N 1
ATOM 781 C CA . ASP A 1 98 ? 13.588 1.680 -22.557 1.00 90.94 98 ASP A CA 1
ATOM 782 C C . ASP A 1 98 ? 15.019 1.208 -22.850 1.00 90.94 98 ASP A C 1
ATOM 784 O O . ASP A 1 98 ? 15.328 0.849 -23.985 1.00 90.94 98 ASP A O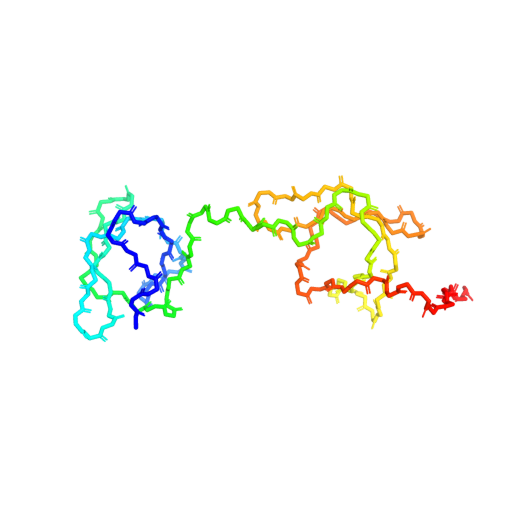 1
ATOM 788 N N . ASP A 1 99 ? 15.881 1.174 -21.835 1.00 87.56 99 ASP A N 1
ATOM 789 C CA . ASP A 1 99 ? 17.229 0.597 -21.905 1.00 87.56 99 ASP A CA 1
ATOM 790 C C . ASP A 1 99 ? 17.238 -0.941 -21.806 1.00 87.56 99 ASP A C 1
ATOM 792 O O . ASP A 1 99 ? 18.287 -1.569 -21.943 1.00 87.56 99 ASP A O 1
ATOM 796 N N . GLY A 1 100 ? 16.066 -1.557 -21.625 1.00 89.12 100 GLY A N 1
ATOM 797 C CA . GLY A 1 100 ? 15.890 -2.999 -21.507 1.00 89.12 100 GLY A CA 1
ATOM 798 C C . GLY A 1 100 ? 15.919 -3.521 -20.072 1.00 89.12 100 GLY A C 1
ATOM 799 O O . GLY A 1 100 ? 15.663 -4.713 -19.883 1.00 89.12 100 GLY A O 1
ATOM 800 N N . GLU A 1 101 ? 16.180 -2.675 -19.069 1.00 92.62 101 GLU A N 1
ATOM 801 C CA . GLU A 1 101 ? 16.133 -3.084 -17.666 1.00 92.62 101 GLU A CA 1
ATOM 802 C C . GLU A 1 101 ? 14.690 -3.384 -17.232 1.00 92.62 101 GLU A C 1
ATOM 804 O O . GLU A 1 101 ? 13.736 -2.726 -17.652 1.00 92.62 101 GLU A O 1
ATOM 809 N N . ILE A 1 102 ? 14.511 -4.405 -16.392 1.00 94.19 102 ILE A N 1
ATOM 810 C CA . ILE A 1 102 ? 13.208 -4.769 -15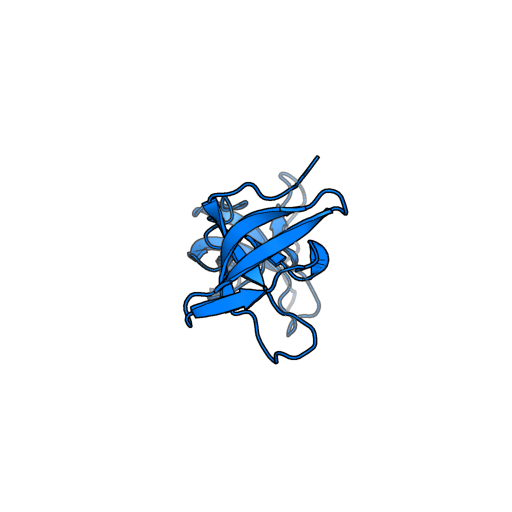.829 1.00 94.19 102 ILE A CA 1
ATOM 811 C C . ILE A 1 102 ? 13.299 -4.676 -14.314 1.00 94.19 102 ILE A C 1
ATOM 813 O O . ILE A 1 102 ? 14.125 -5.341 -13.691 1.00 94.19 102 ILE A O 1
ATOM 817 N N . VAL A 1 103 ? 12.401 -3.893 -13.722 1.00 94.50 103 VAL A N 1
ATOM 818 C CA . VAL A 1 103 ? 12.239 -3.812 -12.271 1.00 94.50 103 VAL A CA 1
ATOM 819 C C . VAL A 1 103 ? 10.894 -4.416 -11.901 1.00 94.50 103 VAL A C 1
ATOM 821 O O . VAL A 1 103 ? 9.847 -3.938 -12.330 1.00 94.50 103 VAL A O 1
ATOM 824 N N . GLU A 1 104 ? 10.922 -5.470 -11.088 1.00 94.25 104 GLU A N 1
ATOM 825 C CA . GLU A 1 104 ? 9.738 -6.265 -10.727 1.00 94.25 104 GLU A CA 1
ATOM 826 C C . GLU A 1 104 ? 8.791 -5.564 -9.740 1.00 94.25 104 GLU A C 1
ATOM 828 O O . GLU A 1 104 ? 7.606 -5.899 -9.668 1.00 94.25 104 GLU A O 1
ATOM 833 N N . SER A 1 105 ? 9.304 -4.600 -8.974 1.00 92.50 105 SER A N 1
ATOM 834 C CA . SER A 1 105 ? 8.568 -3.943 -7.894 1.00 92.50 105 SER A CA 1
ATOM 835 C C . SER A 1 105 ? 8.938 -2.462 -7.784 1.00 92.50 105 SER A C 1
ATOM 837 O O . SER A 1 105 ? 9.769 -2.058 -6.975 1.00 92.50 105 SER A O 1
ATOM 839 N N . VAL A 1 106 ? 8.318 -1.641 -8.631 1.00 91.19 106 VAL A N 1
ATOM 840 C CA . VAL A 1 106 ? 8.376 -0.175 -8.568 1.00 91.19 106 VAL A CA 1
ATOM 841 C C . VAL A 1 106 ? 7.188 0.329 -7.755 1.00 91.19 106 VAL A C 1
ATOM 843 O O . VAL A 1 106 ? 6.045 -0.060 -8.014 1.00 91.19 106 VAL A O 1
ATOM 846 N N . LYS A 1 107 ? 7.418 1.192 -6.762 1.00 90.50 107 LYS A N 1
ATOM 847 C CA . LYS A 1 107 ? 6.318 1.745 -5.957 1.00 90.50 107 LYS A CA 1
ATOM 848 C C . LYS A 1 107 ? 5.600 2.845 -6.728 1.00 90.50 107 LYS A C 1
ATOM 850 O O . LYS A 1 107 ? 6.235 3.648 -7.400 1.00 90.50 107 LYS A O 1
ATOM 855 N N . GLU A 1 108 ? 4.288 2.977 -6.540 1.00 87.50 108 GLU A N 1
ATOM 856 C CA . GLU A 1 108 ? 3.513 4.040 -7.200 1.00 87.50 108 GLU A CA 1
ATOM 857 C C . GLU A 1 108 ? 4.093 5.447 -6.968 1.00 87.50 108 GLU A C 1
ATOM 859 O O . GLU A 1 108 ? 4.134 6.263 -7.883 1.00 87.50 108 GLU A O 1
ATOM 864 N N . GLN A 1 109 ? 4.579 5.720 -5.753 1.00 86.44 109 GLN A N 1
ATOM 865 C CA . GLN A 1 109 ? 5.191 7.002 -5.374 1.00 86.44 109 GLN A CA 1
ATOM 866 C C . GLN A 1 109 ? 6.516 7.303 -6.095 1.00 86.44 109 GLN A C 1
ATOM 868 O O . GLN A 1 109 ? 6.955 8.449 -6.122 1.00 86.44 109 GLN A O 1
ATOM 873 N N . GLU A 1 110 ? 7.150 6.281 -6.670 1.00 89.69 110 GLU A N 1
ATOM 874 C CA . GLU A 1 110 ? 8.376 6.382 -7.467 1.00 89.69 110 GLU A CA 1
ATOM 875 C C . GLU A 1 110 ? 8.065 6.554 -8.961 1.00 89.69 110 GLU A C 1
ATOM 877 O O . GLU A 1 110 ? 8.985 6.731 -9.759 1.00 89.69 110 GLU A O 1
ATOM 882 N N . MET A 1 111 ? 6.781 6.516 -9.342 1.00 91.31 111 MET A N 1
ATOM 883 C CA . MET A 1 111 ? 6.300 6.614 -10.717 1.00 91.31 111 MET A CA 1
ATOM 884 C C . MET A 1 111 ? 5.585 7.936 -10.980 1.00 91.31 111 MET A C 1
ATOM 886 O O . MET A 1 111 ? 4.810 8.441 -10.166 1.00 91.31 111 MET A O 1
ATOM 890 N N . LYS A 1 112 ? 5.748 8.450 -12.196 1.00 90.38 112 LYS A N 1
ATOM 891 C CA . LYS A 1 112 ? 4.964 9.567 -12.727 1.00 90.38 112 LYS A CA 1
ATOM 892 C C . LYS A 1 112 ? 4.501 9.261 -14.153 1.00 90.38 112 LYS A C 1
ATOM 894 O O . LYS A 1 112 ? 5.228 8.577 -14.879 1.00 90.38 112 LYS A O 1
ATOM 899 N N . PRO A 1 113 ? 3.333 9.772 -14.580 1.00 85.00 113 PRO A N 1
ATOM 900 C CA . PRO A 1 113 ? 2.903 9.623 -15.961 1.00 85.00 113 PRO A CA 1
ATOM 901 C C . PRO A 1 113 ? 3.947 10.248 -16.886 1.00 85.00 113 PRO A C 1
ATOM 903 O O . PRO A 1 113 ? 4.424 11.361 -16.644 1.00 85.00 113 PRO A O 1
ATOM 906 N 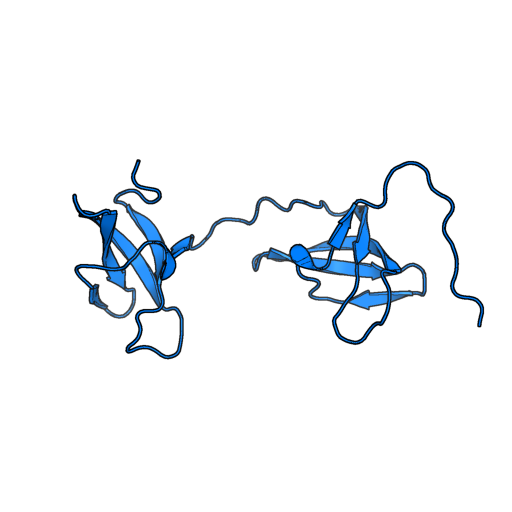N . GLU A 1 114 ? 4.307 9.527 -17.944 1.00 78.81 114 GLU A N 1
ATOM 907 C CA . GLU A 1 114 ? 5.097 10.101 -19.024 1.00 78.81 114 GLU A CA 1
ATOM 908 C C . GLU A 1 114 ? 4.154 11.029 -19.798 1.00 78.81 114 GLU A C 1
ATOM 910 O O . GLU A 1 114 ? 3.306 10.580 -20.568 1.00 78.81 114 GLU A O 1
ATOM 915 N N . GLY A 1 115 ? 4.192 12.327 -19.478 1.00 60.12 115 GLY A N 1
ATOM 916 C CA . GLY A 1 115 ? 3.278 13.306 -20.059 1.00 60.12 115 GLY A CA 1
ATOM 917 C C . GLY A 1 115 ? 3.274 13.206 -21.583 1.00 60.12 115 GLY A C 1
ATOM 918 O O . GLY A 1 115 ? 4.330 13.258 -22.214 1.00 60.12 115 GLY A O 1
ATOM 919 N N . GLN A 1 116 ? 2.087 13.077 -22.187 1.00 48.16 116 GLN A N 1
ATOM 920 C CA . GLN A 1 116 ? 1.949 13.211 -23.635 1.00 48.16 116 GLN A CA 1
ATOM 921 C C . GLN A 1 116 ? 2.504 14.586 -24.033 1.00 48.16 116 GLN A C 1
ATOM 923 O O . GLN A 1 116 ? 1.917 15.611 -23.696 1.00 48.16 116 GLN A O 1
ATOM 928 N N . LYS A 1 117 ? 3.628 14.573 -24.761 1.00 46.28 117 LYS A N 1
ATOM 929 C CA . LYS A 1 117 ? 4.468 15.710 -25.183 1.00 46.28 117 LYS A CA 1
ATOM 930 C C . LYS A 1 117 ? 5.469 16.209 -24.131 1.00 46.28 117 LYS A C 1
ATOM 932 O O . LYS A 1 117 ? 5.250 17.223 -23.482 1.00 46.28 117 LYS A O 1
ATOM 937 N N . ASN A 1 118 ? 6.638 15.570 -24.085 1.00 41.34 118 ASN A N 1
ATOM 938 C CA . ASN A 1 118 ? 7.925 16.274 -24.142 1.00 41.34 118 ASN A CA 1
ATOM 939 C C . ASN A 1 118 ? 9.060 15.279 -24.432 1.00 41.34 118 ASN A C 1
ATOM 941 O O . ASN A 1 118 ? 9.384 14.451 -23.593 1.00 41.34 118 ASN A O 1
ATOM 945 N N . ILE A 1 119 ? 9.610 15.380 -25.649 1.00 46.78 119 ILE A N 1
ATOM 946 C CA . ILE A 1 119 ? 10.942 14.939 -26.104 1.00 46.78 119 ILE A CA 1
ATOM 947 C C . ILE A 1 119 ? 11.735 14.082 -25.103 1.00 46.78 119 ILE A C 1
ATOM 949 O O . ILE A 1 119 ? 12.395 14.605 -24.203 1.00 46.78 119 ILE A O 1
ATOM 953 N N . ALA A 1 120 ? 11.691 12.763 -25.316 1.00 42.75 120 ALA A N 1
ATOM 954 C CA . ALA A 1 120 ? 12.549 11.793 -24.651 1.00 42.75 120 ALA A CA 1
ATOM 955 C C . ALA A 1 120 ? 14.012 12.255 -24.737 1.00 42.75 120 ALA A C 1
ATOM 957 O O . ALA A 1 120 ? 14.583 12.366 -25.823 1.00 42.75 120 ALA A O 1
ATOM 958 N N . LYS A 1 121 ? 14.614 12.563 -23.587 1.00 47.28 121 LYS A N 1
ATOM 959 C CA . LYS A 1 121 ? 16.062 12.734 -23.474 1.00 47.28 121 LYS A CA 1
ATOM 960 C C . LYS A 1 121 ? 16.648 11.366 -23.147 1.00 47.28 121 LYS A C 1
ATOM 962 O O . LYS A 1 121 ? 16.476 10.874 -22.037 1.00 47.28 121 LYS A O 1
ATOM 967 N N . TYR A 1 122 ? 17.299 10.754 -24.129 1.00 45.81 122 TYR A N 1
ATOM 968 C CA . TYR A 1 122 ? 18.090 9.543 -23.935 1.00 45.81 122 TYR A CA 1
ATOM 969 C C . TYR A 1 122 ? 19.353 9.870 -23.126 1.00 45.81 122 TYR A C 1
ATOM 971 O O . TYR A 1 122 ? 19.952 10.932 -23.314 1.00 45.81 122 TYR A O 1
ATOM 979 N N . LYS A 1 123 ? 19.759 8.957 -22.236 1.00 39.34 123 LYS A N 1
ATOM 980 C CA . LYS A 1 123 ? 21.072 8.989 -21.576 1.00 39.34 123 LYS A CA 1
ATOM 981 C C . LYS A 1 123 ? 22.152 8.940 -22.660 1.00 39.34 123 LYS A C 1
ATOM 983 O O . LYS A 1 123 ? 22.177 8.004 -23.456 1.00 39.34 123 LYS A O 1
ATOM 988 N N . VAL A 1 124 ? 23.017 9.948 -22.703 1.00 46.69 124 VAL A N 1
ATOM 989 C CA . VAL A 1 124 ? 24.255 9.889 -23.489 1.00 46.69 124 VAL A CA 1
ATOM 990 C C . VAL A 1 124 ? 25.220 8.994 -22.713 1.00 46.69 124 VAL A C 1
ATOM 992 O O . VAL A 1 124 ? 25.356 9.168 -21.499 1.00 46.69 124 VAL A O 1
ATOM 995 N N . GLY A 1 125 ? 25.779 7.995 -23.400 1.00 40.75 125 GLY A N 1
ATOM 996 C CA . GLY A 1 125 ? 26.807 7.099 -22.862 1.00 40.75 125 GLY A CA 1
ATOM 997 C C . GLY A 1 125 ? 28.142 7.784 -22.618 1.00 40.75 125 GLY A C 1
ATOM 998 O O . GLY A 1 125 ? 28.327 8.925 -23.100 1.00 40.75 125 GLY A O 1
#

Sequence (125 aa):
IAKYKVGDRAMAKIPAWNEYFAGVVEKANQDGTYRMKFDDGEIVESVKEQEMKPEGQKNIAKYKVGDRAMAKIPAWNEYFAGVVEKANQDGTYRMKFDDGEIVESVKEQEMKPEGQKNIAKYKVG

Organism: NCBI:txid96639

pLDDT: mean 84.49, std 15.33, range [39.34, 97.12]